Protein AF-A0A351LZQ0-F1 (afdb_monomer_lite)

Secondary structure (DSSP, 8-state):
-EEEEEE-SHHHHHHHHHHTTTSEEEEEE--TTSTTB--S-GGG---SEEEE--HHHHHTTHHHHHHHTT--EES--HHHHTT-

Sequence (84 aa):
MRVCVVGSGGREHALAHVLGRHHDVVVTPGNPGIGGSVPTPPEEIEADLTVIGPEAPLVAGLADRLRSAGRLVFGPGADGARLE

Radius of gyration: 11.81 Å; chains: 1; bounding box: 23×30×27 Å

Foldseek 3Di:
DEEEEEDADPVSQVVQVVCVVPHHYAYPCYDPSHPNHHPDDPLPDDGQEYEYDDLVCQLVQVQVVCVVVVHHYDGHGNVVSVVD

Structure (mmCIF, N/CA/C/O backbone):
data_AF-A0A351LZQ0-F1
#
_entry.id   AF-A0A351LZQ0-F1
#
loop_
_atom_site.group_PDB
_atom_site.id
_atom_site.type_symbol
_atom_site.label_atom_id
_atom_site.label_alt_id
_atom_site.label_comp_id
_atom_site.label_asym_id
_atom_site.label_entity_id
_atom_site.label_seq_id
_atom_site.pdbx_PDB_ins_code
_atom_site.Cartn_x
_atom_site.Cartn_y
_atom_site.Cartn_z
_atom_site.occupancy
_atom_site.B_iso_or_equiv
_atom_site.auth_seq_id
_atom_site.auth_comp_id
_atom_site.auth_asym_id
_atom_site.auth_atom_id
_atom_site.pdbx_PDB_model_num
ATOM 1 N N . MET A 1 1 ? -13.975 7.196 2.646 1.00 95.75 1 MET A N 1
ATOM 2 C CA . MET A 1 1 ? -12.929 6.404 3.314 1.00 95.75 1 MET A CA 1
ATOM 3 C C . MET A 1 1 ? -11.589 6.995 2.949 1.00 95.75 1 MET A C 1
ATOM 5 O O . MET A 1 1 ? -11.469 7.536 1.850 1.00 95.75 1 MET A O 1
ATOM 9 N N . ARG A 1 2 ? -10.624 6.892 3.851 1.00 98.19 2 ARG A N 1
ATOM 10 C CA . ARG A 1 2 ? -9.221 7.193 3.598 1.00 98.19 2 ARG A CA 1
ATOM 11 C C . ARG A 1 2 ? -8.503 5.904 3.216 1.00 98.19 2 ARG A C 1
ATOM 13 O O . ARG A 1 2 ? -8.532 4.942 3.979 1.00 98.19 2 ARG A O 1
ATOM 20 N N . VAL A 1 3 ? -7.895 5.869 2.036 1.00 98.62 3 VAL A N 1
ATOM 21 C CA . VAL A 1 3 ? -7.202 4.694 1.497 1.00 98.62 3 VAL A CA 1
ATOM 22 C C . VAL A 1 3 ? -5.710 4.981 1.395 1.00 98.62 3 VAL A C 1
ATOM 24 O O . VAL A 1 3 ? -5.308 5.984 0.811 1.00 98.62 3 VAL A O 1
ATOM 27 N N . CYS A 1 4 ? -4.891 4.088 1.943 1.00 98.75 4 CYS A N 1
ATOM 28 C CA . CYS A 1 4 ? -3.440 4.118 1.802 1.00 98.75 4 CYS A CA 1
ATOM 29 C C . CYS A 1 4 ? -3.010 3.143 0.702 1.00 98.75 4 CYS A C 1
ATOM 31 O O . CYS A 1 4 ? -3.205 1.937 0.841 1.00 98.75 4 CYS A O 1
ATOM 33 N N . VAL A 1 5 ? -2.431 3.643 -0.388 1.00 98.81 5 VAL A N 1
ATOM 34 C CA . VAL A 1 5 ? -1.829 2.810 -1.439 1.00 98.81 5 VAL A CA 1
ATOM 35 C C . VAL A 1 5 ? -0.325 2.721 -1.189 1.00 98.81 5 VAL A C 1
ATOM 37 O O . VAL A 1 5 ? 0.368 3.736 -1.171 1.00 98.81 5 VAL A O 1
ATOM 40 N N . VAL A 1 6 ? 0.193 1.510 -1.001 1.00 98.75 6 VAL A N 1
ATOM 41 C CA . VAL A 1 6 ? 1.626 1.270 -0.799 1.00 98.75 6 VAL A CA 1
ATOM 42 C C . VAL A 1 6 ? 2.280 0.983 -2.142 1.00 98.75 6 VAL A C 1
ATOM 44 O O . VAL A 1 6 ? 1.821 0.102 -2.863 1.00 98.75 6 VAL A O 1
ATOM 47 N N . GLY A 1 7 ? 3.361 1.695 -2.444 1.00 98.44 7 GLY A N 1
ATOM 48 C CA . GLY A 1 7 ? 4.202 1.567 -3.628 1.00 98.44 7 GLY A CA 1
ATOM 49 C C . GLY A 1 7 ? 4.472 2.908 -4.309 1.00 98.44 7 GLY A C 1
ATOM 50 O O . GLY A 1 7 ? 4.117 3.980 -3.816 1.00 98.44 7 GLY A O 1
ATOM 51 N N . SER A 1 8 ? 5.172 2.844 -5.436 1.00 98.38 8 SER A N 1
ATOM 52 C CA . SER A 1 8 ? 5.655 4.019 -6.172 1.00 98.38 8 SER A CA 1
ATOM 53 C C . SER A 1 8 ? 5.705 3.792 -7.686 1.00 98.38 8 SER A C 1
ATOM 55 O O . SER A 1 8 ? 6.304 4.589 -8.406 1.00 98.38 8 SER A O 1
ATOM 57 N N . GLY A 1 9 ? 5.100 2.713 -8.190 1.00 98.19 9 GLY A N 1
ATOM 58 C CA . GLY A 1 9 ? 5.085 2.366 -9.605 1.00 98.19 9 GLY A CA 1
ATOM 59 C C . GLY A 1 9 ? 3.874 2.919 -10.359 1.00 98.19 9 GLY A C 1
ATOM 60 O O . GLY A 1 9 ? 2.988 3.579 -9.812 1.00 98.19 9 GLY A O 1
ATOM 61 N N . GLY A 1 10 ? 3.809 2.607 -11.656 1.00 98.31 10 GLY A N 1
ATOM 62 C CA . GLY A 1 10 ? 2.666 2.971 -12.503 1.00 98.31 10 GLY A CA 1
ATOM 63 C C . GLY A 1 10 ? 1.360 2.281 -12.090 1.00 98.31 10 GLY A C 1
ATOM 64 O O . GLY A 1 10 ? 0.289 2.873 -12.217 1.00 98.31 10 GLY A O 1
ATOM 65 N N . ARG A 1 11 ? 1.445 1.062 -11.536 1.00 98.06 11 ARG A N 1
ATOM 66 C CA . ARG A 1 11 ? 0.298 0.329 -10.979 1.00 98.06 11 ARG A CA 1
ATOM 67 C C . ARG A 1 11 ? -0.343 1.104 -9.829 1.00 98.06 11 ARG A C 1
ATOM 69 O O . ARG A 1 11 ? -1.553 1.311 -9.836 1.00 98.06 11 ARG A O 1
ATOM 76 N N . GLU A 1 12 ? 0.459 1.611 -8.899 1.00 98.56 12 GLU A N 1
ATOM 77 C CA . GLU A 1 12 ? -0.044 2.386 -7.762 1.00 98.56 12 GLU A CA 1
ATOM 78 C C . GLU A 1 12 ? -0.583 3.750 -8.188 1.00 98.56 12 GLU A C 1
ATOM 80 O O . GLU A 1 12 ? -1.592 4.194 -7.646 1.00 98.56 12 GLU A O 1
ATOM 85 N N . HIS A 1 13 ? 0.003 4.373 -9.217 1.00 98.62 13 HIS A N 1
ATOM 86 C CA . HIS A 1 13 ? -0.579 5.570 -9.825 1.00 98.62 13 HIS A CA 1
ATOM 87 C C . HIS A 1 13 ? -1.989 5.285 -10.370 1.00 98.62 13 HIS A C 1
ATOM 89 O O . HIS A 1 13 ? -2.933 6.016 -10.072 1.00 98.62 13 HIS A O 1
ATOM 95 N N . ALA A 1 14 ? -2.162 4.199 -11.128 1.00 98.56 14 ALA A N 1
ATOM 96 C CA . ALA A 1 14 ? -3.463 3.827 -11.676 1.00 98.56 14 ALA A CA 1
ATOM 97 C C . ALA A 1 14 ? -4.490 3.516 -10.572 1.00 98.56 14 ALA A C 1
ATOM 99 O O . ALA A 1 14 ? -5.628 3.985 -10.642 1.00 98.56 14 ALA A O 1
ATOM 100 N N . LEU A 1 15 ? -4.083 2.784 -9.529 1.00 98.38 15 LEU A N 1
ATOM 101 C CA . LEU A 1 15 ? -4.927 2.504 -8.364 1.00 98.38 15 LEU A CA 1
ATOM 102 C C . LEU A 1 15 ? -5.349 3.795 -7.658 1.00 98.38 15 LEU A C 1
ATOM 104 O O . LEU A 1 15 ? -6.542 4.002 -7.437 1.00 98.38 15 LEU A O 1
ATOM 108 N N . ALA A 1 16 ? -4.401 4.687 -7.361 1.00 98.31 16 ALA A N 1
ATOM 109 C CA . ALA A 1 16 ? -4.681 5.961 -6.707 1.00 98.31 16 ALA A CA 1
ATOM 110 C C . ALA A 1 16 ? -5.617 6.843 -7.545 1.00 98.31 16 ALA A C 1
ATOM 112 O O . ALA A 1 16 ? -6.561 7.422 -7.009 1.00 98.31 16 ALA A O 1
ATOM 113 N N . HIS A 1 17 ? -5.423 6.879 -8.867 1.00 98.19 17 HIS A N 1
ATOM 114 C CA . HIS A 1 17 ? -6.293 7.612 -9.785 1.00 98.19 17 HIS A CA 1
ATOM 115 C C . HIS A 1 17 ? -7.742 7.105 -9.753 1.00 98.19 17 HIS A C 1
ATOM 117 O O . HIS A 1 17 ? -8.675 7.906 -9.760 1.00 98.19 17 HIS A O 1
ATOM 123 N N . VAL A 1 18 ? -7.957 5.785 -9.741 1.00 98.25 18 VAL A N 1
ATOM 124 C CA . VAL A 1 18 ? -9.311 5.209 -9.745 1.00 98.25 18 VAL A CA 1
ATOM 125 C C . VAL A 1 18 ? -9.973 5.328 -8.372 1.00 98.25 18 VAL A C 1
ATOM 127 O O . VAL A 1 18 ? -11.120 5.767 -8.295 1.00 98.25 18 VAL A O 1
ATOM 130 N N . LEU A 1 19 ? -9.263 4.991 -7.292 1.00 97.88 19 LEU A N 1
ATOM 131 C CA . LEU A 1 19 ? -9.775 5.082 -5.918 1.00 97.88 19 LEU A CA 1
ATOM 132 C C . LEU A 1 19 ? -10.092 6.534 -5.527 1.00 97.88 19 LEU A C 1
ATOM 134 O O . LEU A 1 19 ? -11.123 6.797 -4.904 1.00 97.88 19 LEU A O 1
ATOM 138 N N 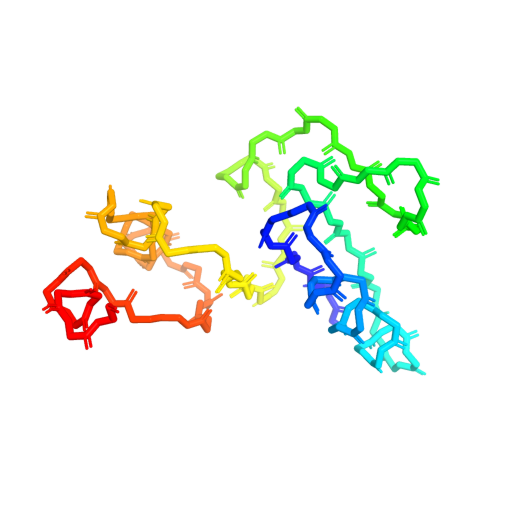. GLY A 1 20 ? -9.265 7.484 -5.973 1.00 98.06 20 GLY A N 1
ATOM 139 C CA . GLY A 1 20 ? -9.417 8.918 -5.711 1.00 98.06 20 GLY A CA 1
ATOM 140 C C . GLY A 1 20 ? -10.673 9.552 -6.314 1.00 98.06 20 GLY A C 1
ATOM 141 O O . GLY A 1 20 ? -11.012 10.681 -5.977 1.00 98.06 20 GLY A O 1
ATOM 142 N N . ARG A 1 21 ? -11.411 8.838 -7.176 1.00 97.94 21 ARG A N 1
ATOM 143 C CA . ARG A 1 21 ? -12.697 9.312 -7.723 1.00 97.94 21 ARG A CA 1
ATOM 144 C C . ARG A 1 21 ? -13.804 9.371 -6.670 1.00 97.94 21 ARG A C 1
ATOM 146 O O . ARG A 1 21 ? -14.763 10.118 -6.841 1.00 97.94 21 ARG A O 1
ATOM 153 N N . HIS A 1 22 ? -13.691 8.571 -5.608 1.00 97.56 22 HIS A N 1
ATOM 154 C CA . HIS A 1 22 ? -14.735 8.424 -4.587 1.00 97.56 22 HIS A CA 1
ATOM 155 C C . HIS A 1 22 ? -14.203 8.444 -3.147 1.00 97.56 22 HIS A C 1
ATOM 157 O O . HIS A 1 22 ? -14.992 8.447 -2.197 1.00 97.56 22 HIS A O 1
ATOM 163 N N . HIS A 1 23 ? -12.883 8.423 -2.958 1.00 98.31 23 HIS A N 1
ATOM 164 C CA . HIS A 1 23 ? -12.231 8.286 -1.657 1.00 98.31 23 HIS A CA 1
ATOM 165 C C . HIS A 1 23 ? -11.064 9.266 -1.512 1.00 98.31 23 HIS A C 1
ATOM 167 O O . HIS A 1 23 ? -10.519 9.741 -2.505 1.00 98.31 23 HIS A O 1
ATOM 173 N N . ASP A 1 24 ? -10.679 9.548 -0.268 1.00 98.31 24 ASP A N 1
ATOM 174 C CA . ASP A 1 24 ? -9.438 10.260 0.038 1.00 98.31 24 ASP A CA 1
ATOM 175 C C . ASP A 1 24 ? -8.279 9.263 -0.063 1.00 98.31 24 ASP A C 1
ATOM 177 O O . ASP A 1 24 ? -8.340 8.194 0.547 1.00 98.31 24 ASP A O 1
ATOM 181 N N . VAL A 1 25 ? -7.258 9.567 -0.864 1.00 98.62 25 VAL A N 1
ATOM 182 C CA . VAL A 1 25 ? -6.165 8.634 -1.158 1.00 98.62 25 VAL A CA 1
ATOM 183 C C . VAL A 1 25 ? -4.829 9.259 -0.798 1.00 98.62 25 VAL A C 1
ATOM 185 O O . VAL A 1 25 ? -4.471 10.330 -1.283 1.00 98.62 25 VAL A O 1
ATOM 188 N N . VAL A 1 26 ? -4.067 8.529 0.008 1.00 98.69 26 VAL A N 1
ATOM 189 C CA . VAL A 1 26 ? -2.655 8.786 0.281 1.00 98.69 26 VAL A CA 1
ATOM 190 C C . VAL A 1 26 ? -1.826 7.658 -0.321 1.00 98.69 26 VAL A C 1
ATOM 192 O O . VAL A 1 26 ? -2.237 6.497 -0.299 1.00 98.69 26 VAL A O 1
ATOM 195 N N . VAL A 1 27 ? -0.663 7.989 -0.876 1.00 98.81 27 VAL A N 1
ATOM 196 C CA . VAL A 1 27 ? 0.252 7.011 -1.475 1.00 98.81 27 VAL A CA 1
ATOM 197 C C . VAL A 1 27 ? 1.583 7.055 -0.738 1.00 98.81 27 VAL A C 1
ATOM 199 O O . VAL A 1 27 ? 2.100 8.136 -0.469 1.00 98.81 27 VAL A O 1
ATOM 202 N N . THR A 1 28 ? 2.145 5.897 -0.399 1.00 98.62 28 THR A N 1
ATOM 203 C CA . THR A 1 28 ? 3.428 5.813 0.309 1.00 98.62 28 THR A CA 1
ATOM 204 C C . THR A 1 28 ? 4.369 4.753 -0.275 1.00 98.62 28 THR A C 1
ATOM 206 O O . THR A 1 28 ? 3.935 3.638 -0.553 1.00 98.62 28 THR A O 1
ATOM 209 N N . PRO A 1 29 ? 5.667 5.049 -0.460 1.00 98.31 29 PRO A N 1
ATOM 210 C CA . PRO A 1 29 ? 6.243 6.394 -0.420 1.00 98.31 29 PRO A CA 1
ATOM 211 C C . PRO A 1 29 ? 5.758 7.259 -1.600 1.00 98.31 29 PRO A C 1
ATOM 213 O O . PRO A 1 29 ? 5.971 8.470 -1.622 1.00 98.31 29 PRO A O 1
ATOM 216 N N . GLY A 1 30 ? 5.105 6.638 -2.591 1.00 98.06 30 GLY A N 1
ATOM 217 C CA . GLY A 1 30 ? 4.675 7.299 -3.811 1.00 98.06 30 GLY A CA 1
ATOM 218 C C . GLY A 1 30 ? 5.849 7.823 -4.639 1.00 98.06 30 GLY A C 1
ATOM 219 O O . GLY A 1 30 ? 6.994 7.390 -4.495 1.00 98.06 30 GLY A O 1
ATOM 220 N N . ASN A 1 31 ? 5.553 8.732 -5.563 1.00 98.00 31 ASN A N 1
ATOM 221 C CA . ASN A 1 31 ? 6.544 9.443 -6.369 1.00 98.00 31 ASN A CA 1
ATOM 222 C C . ASN A 1 31 ? 5.967 10.807 -6.821 1.00 98.00 31 A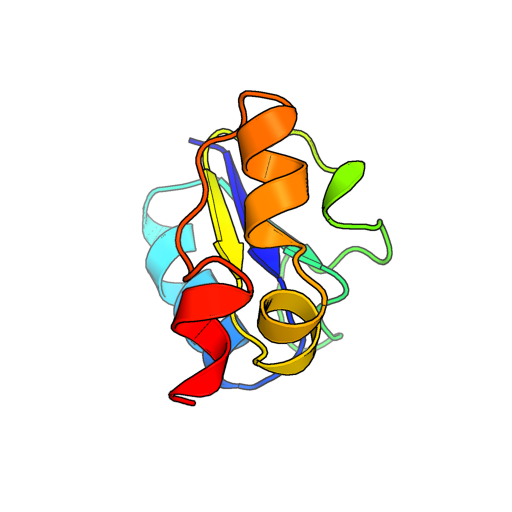SN A C 1
ATOM 224 O O . ASN A 1 31 ? 4.756 11.009 -6.725 1.00 98.00 31 ASN A O 1
ATOM 228 N N . PRO A 1 32 ? 6.779 11.743 -7.353 1.00 97.88 32 PRO A N 1
ATOM 229 C CA . PRO A 1 32 ? 6.298 13.076 -7.748 1.00 97.88 32 PRO A CA 1
ATOM 230 C C . PRO A 1 32 ? 5.189 13.095 -8.812 1.00 97.88 32 PRO A C 1
ATOM 232 O O . PRO A 1 32 ? 4.485 14.091 -8.946 1.00 97.88 32 PRO A O 1
ATOM 235 N N . GLY A 1 33 ? 5.037 12.017 -9.582 1.00 97.31 33 GLY A N 1
ATOM 236 C CA . GLY A 1 33 ? 3.977 11.848 -10.572 1.00 97.31 33 GLY A CA 1
ATOM 237 C C . GLY A 1 33 ? 2.654 11.334 -9.999 1.00 97.31 33 GLY A C 1
ATOM 238 O O . GLY A 1 33 ? 1.679 11.287 -10.741 1.00 97.31 33 GLY A O 1
ATOM 239 N N . ILE A 1 34 ? 2.599 10.955 -8.717 1.00 98.06 34 ILE A N 1
ATOM 240 C CA . ILE A 1 34 ? 1.391 10.462 -8.048 1.00 98.06 34 ILE A CA 1
ATOM 241 C C . ILE A 1 34 ? 0.945 11.492 -7.005 1.00 98.06 34 ILE A C 1
ATOM 243 O O . ILE A 1 34 ? 1.645 11.752 -6.023 1.00 98.06 34 ILE A O 1
ATOM 247 N N . GLY A 1 35 ? -0.239 12.073 -7.201 1.00 95.88 35 GLY A N 1
ATOM 248 C CA . GLY A 1 35 ? -0.844 12.972 -6.216 1.00 95.88 35 GLY A CA 1
ATOM 249 C C . GLY A 1 35 ? -1.082 12.269 -4.874 1.00 95.88 35 GLY A C 1
ATOM 250 O O . GLY A 1 35 ? -1.428 11.092 -4.842 1.00 95.88 35 GLY A O 1
ATOM 251 N N . GLY A 1 36 ? -0.885 12.988 -3.765 1.00 95.50 36 GLY A N 1
ATOM 252 C CA . GLY A 1 36 ? -1.051 12.426 -2.417 1.00 95.50 36 GLY A CA 1
ATOM 253 C C . GLY A 1 36 ? 0.123 11.566 -1.930 1.00 95.50 36 GLY A C 1
ATOM 254 O O . GLY A 1 36 ? -0.017 10.880 -0.920 1.00 95.50 36 GLY A O 1
ATOM 255 N N . SER A 1 37 ? 1.267 11.594 -2.625 1.00 98.44 37 SER A N 1
ATOM 256 C CA . SER A 1 37 ? 2.487 10.903 -2.190 1.00 98.44 37 SER A CA 1
ATOM 257 C C . SER A 1 37 ? 3.062 11.507 -0.906 1.00 98.44 37 SER A C 1
ATOM 259 O O . SER A 1 37 ? 3.244 12.723 -0.819 1.00 98.44 37 SER A O 1
ATOM 261 N N . VAL A 1 38 ? 3.395 10.660 0.068 1.00 98.44 38 VAL A N 1
ATOM 262 C CA . VAL A 1 38 ? 4.045 11.045 1.330 1.00 98.44 38 VAL A CA 1
ATOM 263 C C . VAL A 1 38 ? 5.210 10.103 1.648 1.00 98.44 38 VAL A C 1
ATOM 265 O O . VAL A 1 38 ? 5.096 8.902 1.418 1.00 98.44 38 VAL A O 1
ATOM 268 N N . PRO A 1 39 ? 6.314 10.592 2.242 1.00 97.50 39 PRO A N 1
ATOM 269 C CA . PRO A 1 39 ? 7.461 9.758 2.614 1.00 97.50 39 PRO A CA 1
ATOM 270 C C . PRO A 1 39 ? 7.258 8.994 3.940 1.00 97.50 39 PRO A C 1
ATOM 272 O O . PRO A 1 39 ? 8.227 8.564 4.560 1.00 97.50 39 PRO A O 1
ATOM 275 N N . THR A 1 40 ? 6.015 8.865 4.411 1.00 97.81 40 THR A N 1
ATOM 276 C CA . THR A 1 40 ? 5.665 8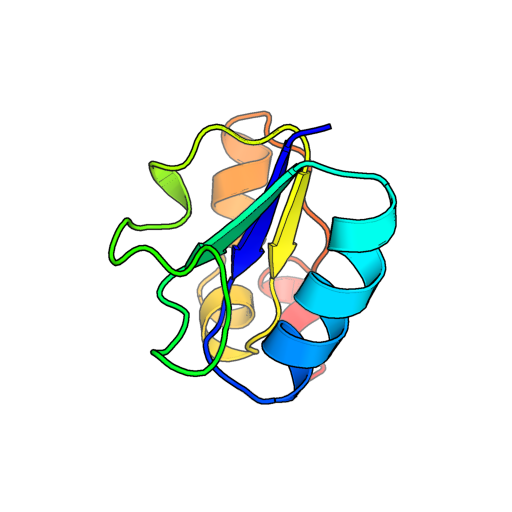.270 5.710 1.00 97.81 40 THR A CA 1
ATOM 277 C C . THR A 1 40 ? 5.489 6.758 5.583 1.00 97.81 40 THR A C 1
ATOM 279 O O . THR A 1 40 ? 4.730 6.342 4.709 1.00 97.81 40 THR A O 1
ATOM 282 N N . PRO A 1 41 ? 6.101 5.920 6.438 1.00 97.31 41 PRO A N 1
ATOM 283 C CA . PRO A 1 41 ? 5.901 4.471 6.407 1.00 97.31 41 PRO A CA 1
ATOM 284 C C . PRO A 1 41 ? 4.415 4.065 6.453 1.00 97.31 41 PRO A C 1
ATOM 286 O O . PRO A 1 41 ? 3.624 4.710 7.147 1.00 97.31 41 PRO A O 1
ATOM 289 N N . PRO A 1 42 ? 4.002 2.994 5.749 1.00 97.19 42 PRO A N 1
ATOM 290 C CA . PRO A 1 42 ? 2.597 2.585 5.690 1.00 97.19 42 PRO A CA 1
ATOM 291 C C . PRO A 1 42 ? 1.999 2.236 7.059 1.00 97.19 42 PRO A C 1
ATOM 293 O O . PRO A 1 42 ? 0.799 2.413 7.261 1.00 97.19 42 PRO A O 1
ATOM 296 N N . GLU A 1 43 ? 2.815 1.779 8.009 1.00 97.31 43 GLU A N 1
ATOM 297 C CA . GLU A 1 43 ? 2.407 1.486 9.385 1.00 97.31 43 GLU A CA 1
ATOM 298 C C . GLU A 1 43 ? 2.004 2.731 10.191 1.00 97.31 43 GLU A C 1
ATOM 300 O O . GLU A 1 43 ? 1.216 2.618 11.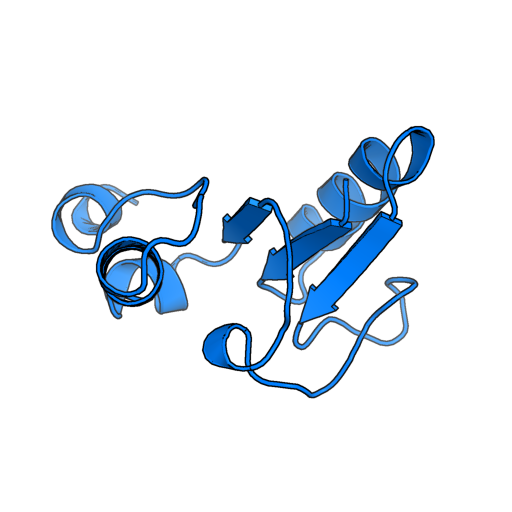131 1.00 97.31 43 GLU A O 1
ATOM 305 N N . GLU A 1 44 ? 2.508 3.908 9.820 1.00 97.75 44 GLU A N 1
ATOM 306 C CA . GLU A 1 44 ? 2.255 5.184 10.504 1.00 97.75 44 GLU A CA 1
ATOM 307 C C . GLU A 1 44 ? 1.087 5.966 9.885 1.00 97.75 44 GLU A C 1
ATOM 309 O O . GLU A 1 44 ? 0.616 6.949 10.452 1.00 97.75 44 GLU A O 1
ATOM 314 N N . ILE A 1 45 ? 0.579 5.531 8.731 1.00 97.81 45 ILE A N 1
ATOM 315 C CA . ILE A 1 45 ? -0.533 6.195 8.049 1.00 97.81 45 ILE A CA 1
ATOM 316 C C . ILE A 1 45 ? -1.858 5.705 8.622 1.00 97.81 45 ILE A C 1
ATOM 318 O O . ILE A 1 45 ? -2.193 4.528 8.508 1.00 97.81 45 ILE A O 1
ATOM 322 N N . GLU A 1 46 ? -2.662 6.602 9.185 1.00 96.69 46 GLU A N 1
ATOM 323 C CA . GLU A 1 46 ? -4.058 6.302 9.517 1.00 96.69 46 GLU A CA 1
ATOM 324 C C . GLU A 1 46 ? -4.904 6.231 8.236 1.00 96.69 46 GLU A C 1
ATOM 326 O O . GLU A 1 46 ? -4.969 7.189 7.457 1.00 96.69 46 GLU A O 1
ATOM 331 N N . ALA A 1 47 ? -5.520 5.071 7.999 1.00 97.94 47 ALA A N 1
ATOM 332 C CA . ALA A 1 47 ? -6.373 4.796 6.848 1.00 97.94 47 ALA A CA 1
ATOM 333 C C . ALA A 1 47 ? -7.406 3.715 7.196 1.00 97.94 47 ALA A C 1
ATOM 335 O O . ALA A 1 47 ? -7.122 2.805 7.975 1.00 97.94 47 ALA A O 1
ATOM 336 N N . ASP A 1 48 ? -8.577 3.799 6.566 1.00 98.50 48 ASP A N 1
ATOM 337 C CA . ASP A 1 48 ? -9.651 2.810 6.696 1.00 98.50 48 ASP A CA 1
ATOM 338 C C . ASP A 1 48 ? -9.326 1.520 5.926 1.00 98.50 48 ASP A C 1
ATOM 340 O O . ASP A 1 48 ? -9.798 0.443 6.280 1.00 98.50 48 ASP A O 1
ATOM 344 N N . LEU A 1 49 ? -8.531 1.631 4.855 1.00 98.62 49 LEU A N 1
ATOM 345 C CA . LEU A 1 49 ? -8.079 0.526 4.010 1.00 98.62 49 LEU A CA 1
ATOM 346 C C . LEU A 1 49 ? -6.643 0.776 3.543 1.00 98.62 49 LEU A C 1
ATOM 348 O O . LEU A 1 49 ? -6.341 1.847 3.016 1.00 98.62 49 LEU A O 1
ATOM 352 N N . THR A 1 50 ? -5.791 -0.242 3.637 1.00 98.75 50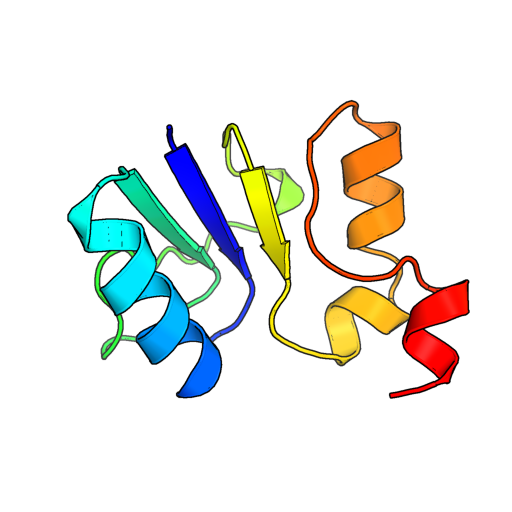 THR A N 1
ATOM 353 C CA . THR A 1 50 ? -4.469 -0.249 2.997 1.00 98.75 50 THR A CA 1
ATOM 354 C C . THR A 1 50 ? -4.461 -1.199 1.801 1.00 98.75 50 THR A C 1
ATOM 356 O O . THR A 1 50 ? -4.819 -2.366 1.935 1.00 98.75 50 THR A O 1
ATOM 359 N N . VAL A 1 51 ? -4.029 -0.720 0.636 1.00 98.62 51 VAL A N 1
ATOM 360 C CA . VAL A 1 51 ? -3.842 -1.498 -0.598 1.00 98.62 51 VAL A CA 1
ATOM 361 C C . VAL A 1 51 ? -2.347 -1.614 -0.860 1.00 98.62 51 VAL A C 1
ATOM 363 O O . VAL A 1 51 ? -1.686 -0.603 -1.088 1.00 98.62 51 VAL A O 1
ATOM 366 N N . ILE A 1 52 ? -1.797 -2.827 -0.819 1.00 98.50 52 ILE A N 1
ATOM 367 C CA . ILE A 1 52 ? -0.359 -3.039 -1.011 1.00 98.50 52 ILE A CA 1
ATOM 368 C C . ILE A 1 52 ? -0.102 -3.438 -2.461 1.00 98.50 52 ILE A C 1
ATOM 370 O O . ILE A 1 52 ? -0.525 -4.504 -2.895 1.00 98.50 52 ILE A O 1
ATOM 374 N N . GLY A 1 53 ? 0.563 -2.553 -3.204 1.00 97.06 53 GLY A N 1
ATOM 375 C CA . GLY A 1 53 ? 0.907 -2.754 -4.605 1.00 97.06 53 GLY A CA 1
ATOM 376 C C . GLY A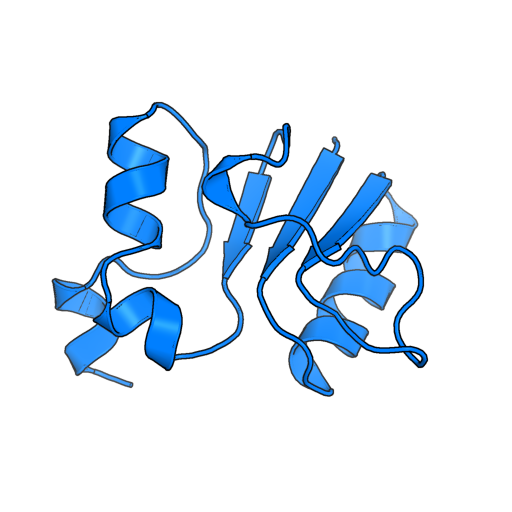 1 53 ? 2.153 -3.616 -4.840 1.00 97.06 53 GLY A C 1
ATOM 377 O O . GLY A 1 53 ? 2.059 -4.580 -5.589 1.00 97.06 53 GLY A O 1
ATOM 378 N N . PRO A 1 54 ? 3.333 -3.283 -4.285 1.00 96.12 54 PRO A N 1
ATOM 379 C CA . PRO A 1 54 ? 4.583 -3.981 -4.578 1.00 96.12 54 PRO A CA 1
ATOM 380 C C . PRO A 1 54 ? 4.702 -5.323 -3.849 1.00 96.12 54 PRO A C 1
ATOM 382 O O . PRO A 1 54 ? 4.273 -5.483 -2.706 1.00 96.12 54 PRO A O 1
ATOM 385 N N . GLU A 1 55 ? 5.395 -6.246 -4.503 1.00 94.94 55 GLU A N 1
ATOM 386 C CA . GLU A 1 55 ? 5.580 -7.640 -4.103 1.00 94.94 55 GLU A CA 1
ATOM 387 C C . GLU A 1 55 ? 6.521 -7.737 -2.885 1.00 94.94 55 GLU A C 1
ATOM 389 O O . GLU A 1 55 ? 6.276 -8.478 -1.933 1.00 94.94 55 GLU A O 1
ATOM 394 N N . ALA A 1 56 ? 7.578 -6.915 -2.850 1.00 95.19 56 ALA A N 1
ATOM 395 C CA . ALA A 1 56 ? 8.579 -6.964 -1.782 1.00 95.19 56 ALA A CA 1
ATOM 396 C C . ALA A 1 56 ? 7.997 -6.701 -0.369 1.00 95.19 56 ALA A C 1
ATOM 398 O O . ALA A 1 56 ? 8.287 -7.485 0.539 1.00 95.19 56 ALA A O 1
ATOM 399 N N . PRO A 1 57 ? 7.145 -5.678 -0.133 1.00 95.94 57 PRO A N 1
ATOM 400 C CA . PRO A 1 57 ? 6.465 -5.520 1.155 1.00 95.94 57 PRO A CA 1
ATOM 401 C C . PRO A 1 57 ? 5.510 -6.661 1.523 1.00 95.94 57 PRO A C 1
ATOM 403 O O . PRO A 1 57 ? 5.376 -6.966 2.709 1.00 95.94 57 PRO A O 1
ATOM 406 N N . LEU A 1 58 ? 4.863 -7.298 0.541 1.00 96.75 58 LEU A N 1
ATOM 407 C CA . LEU A 1 58 ? 3.985 -8.449 0.775 1.00 96.75 58 LEU A CA 1
ATOM 408 C C . LEU A 1 58 ? 4.788 -9.651 1.283 1.00 96.75 58 LEU A C 1
ATOM 410 O O . LEU A 1 58 ? 4.472 -10.194 2.341 1.00 96.75 58 LEU A O 1
ATOM 414 N N . VAL A 1 59 ? 5.881 -9.996 0.597 1.00 95.94 59 VAL A N 1
ATOM 415 C CA . VAL A 1 59 ? 6.809 -11.065 1.011 1.00 95.94 59 VAL A CA 1
ATOM 416 C C . VAL A 1 59 ? 7.431 -10.768 2.379 1.00 95.94 59 VAL A C 1
ATOM 418 O O . VAL A 1 59 ? 7.607 -11.673 3.192 1.00 95.94 59 VAL A O 1
ATOM 421 N N . ALA A 1 60 ? 7.702 -9.496 2.683 1.00 96.19 60 ALA A N 1
ATOM 422 C CA . ALA A 1 60 ? 8.197 -9.056 3.989 1.00 96.19 60 ALA A CA 1
ATOM 423 C C . ALA A 1 60 ? 7.128 -9.047 5.108 1.00 96.19 60 ALA A C 1
ATOM 425 O O . ALA A 1 60 ? 7.413 -8.607 6.227 1.00 96.19 60 ALA A O 1
ATOM 426 N N . GLY A 1 61 ? 5.899 -9.492 4.824 1.00 97.50 61 GLY A N 1
ATOM 427 C CA . GLY A 1 61 ? 4.826 -9.644 5.807 1.00 97.50 61 GLY A CA 1
ATOM 428 C C . GLY A 1 61 ? 4.153 -8.341 6.229 1.00 97.50 61 GLY A C 1
ATOM 429 O O . GLY A 1 61 ? 3.533 -8.296 7.292 1.00 97.50 61 GLY A O 1
ATOM 430 N N . LEU A 1 62 ? 4.241 -7.269 5.429 1.00 97.94 62 LEU A N 1
ATOM 431 C CA . LEU A 1 62 ? 3.582 -5.996 5.748 1.00 97.94 62 LEU A CA 1
ATOM 432 C C . LEU A 1 62 ? 2.074 -6.183 5.962 1.00 97.94 62 LEU A C 1
ATOM 434 O O . LEU A 1 62 ? 1.513 -5.646 6.917 1.00 97.94 62 LEU A O 1
ATOM 438 N N . ALA A 1 63 ? 1.423 -6.972 5.104 1.00 98.19 63 ALA A N 1
ATOM 439 C CA . ALA A 1 63 ? -0.011 -7.216 5.206 1.00 98.19 63 ALA A CA 1
ATOM 440 C C . ALA A 1 63 ? -0.392 -7.889 6.534 1.00 98.19 63 ALA A C 1
ATOM 442 O O . ALA A 1 63 ? -1.383 -7.507 7.157 1.00 98.19 63 ALA A O 1
ATOM 443 N N . ASP A 1 64 ? 0.414 -8.848 6.993 1.00 98.38 64 ASP A N 1
ATOM 444 C CA . ASP A 1 64 ? 0.182 -9.567 8.247 1.00 98.38 64 ASP A CA 1
ATOM 445 C C . ASP A 1 64 ? 0.395 -8.658 9.457 1.00 98.38 64 ASP A C 1
ATOM 447 O O . ASP A 1 64 ? -0.444 -8.632 10.360 1.00 98.38 64 ASP A O 1
ATOM 451 N N . ARG A 1 65 ? 1.457 -7.837 9.445 1.00 98.19 65 ARG A N 1
ATOM 452 C CA . ARG A 1 65 ? 1.700 -6.840 10.500 1.00 98.19 65 ARG A CA 1
ATOM 453 C C . ARG A 1 65 ? 0.528 -5.872 10.626 1.00 98.19 65 ARG A C 1
ATOM 455 O O . ARG A 1 65 ? 0.006 -5.690 11.722 1.00 98.19 65 ARG A O 1
ATOM 462 N N . LEU A 1 66 ? 0.065 -5.299 9.517 1.00 98.31 66 LEU A N 1
ATOM 463 C CA . LEU A 1 66 ? -1.059 -4.362 9.527 1.00 98.31 66 LEU A CA 1
ATOM 464 C C . LEU A 1 66 ? -2.361 -5.029 10.006 1.00 98.31 66 LEU A C 1
ATOM 466 O O . LEU A 1 66 ? -3.066 -4.450 10.833 1.00 98.31 66 LEU A O 1
ATOM 470 N N . ARG A 1 67 ? -2.655 -6.262 9.569 1.00 98.25 67 ARG A N 1
ATOM 471 C CA . ARG A 1 67 ? -3.819 -7.025 10.058 1.00 98.25 67 ARG A CA 1
ATOM 472 C C . ARG A 1 67 ? -3.739 -7.331 11.549 1.00 98.25 67 ARG A C 1
ATOM 474 O O . ARG A 1 67 ? -4.744 -7.194 12.239 1.00 98.25 67 ARG A O 1
ATOM 481 N N . SER A 1 68 ? -2.561 -7.694 12.064 1.00 98.00 68 SER A N 1
ATOM 482 C CA . SER A 1 68 ? -2.359 -7.918 13.506 1.00 98.00 68 SER A CA 1
ATOM 483 C C . SER A 1 68 ? -2.597 -6.658 14.345 1.00 98.00 68 SER A C 1
ATOM 485 O O . SER A 1 68 ? -3.000 -6.757 15.500 1.00 98.00 68 SER A O 1
ATOM 487 N N . ALA A 1 69 ? -2.439 -5.477 13.739 1.00 97.50 69 ALA A N 1
ATOM 488 C CA . ALA A 1 69 ? -2.769 -4.182 14.329 1.00 97.50 69 ALA A CA 1
ATOM 489 C C . ALA A 1 69 ? -4.246 -3.771 14.131 1.00 97.50 69 ALA A C 1
ATOM 491 O O . ALA A 1 69 ? -4.598 -2.619 14.373 1.00 97.50 69 ALA A O 1
ATOM 492 N N . GLY A 1 70 ? -5.113 -4.677 13.664 1.00 97.75 70 GLY A N 1
ATOM 493 C CA . GLY A 1 70 ? -6.545 -4.424 13.467 1.00 97.75 70 GLY A CA 1
ATOM 494 C C . GLY A 1 70 ? -6.890 -3.614 12.214 1.00 97.75 70 GLY A C 1
ATOM 495 O O . GLY A 1 70 ? -8.019 -3.144 12.089 1.00 97.75 70 GLY A O 1
ATOM 496 N N . ARG A 1 71 ? -5.947 -3.437 11.280 1.00 98.25 71 ARG A N 1
ATOM 497 C CA . ARG A 1 71 ? -6.161 -2.655 10.053 1.00 98.25 71 ARG A CA 1
ATOM 498 C C . ARG A 1 71 ? -6.742 -3.522 8.937 1.00 98.25 71 ARG A C 1
ATOM 500 O O . ARG A 1 71 ? -6.366 -4.685 8.775 1.00 98.25 71 ARG A O 1
ATOM 507 N N . LEU A 1 72 ? -7.616 -2.935 8.120 1.00 98.56 72 LEU A N 1
ATOM 508 C CA . LEU A 1 72 ? -8.132 -3.580 6.915 1.00 98.56 72 LEU A CA 1
ATOM 509 C C . LEU A 1 72 ? -7.097 -3.480 5.785 1.00 98.56 72 LEU A C 1
ATOM 511 O O . LEU A 1 72 ? -6.634 -2.390 5.448 1.00 98.56 72 LEU A O 1
ATOM 515 N N . VAL A 1 73 ? -6.739 -4.621 5.191 1.00 98.50 73 VAL A N 1
ATOM 516 C CA . VAL A 1 73 ? -5.665 -4.704 4.189 1.00 98.50 73 VAL A CA 1
ATOM 517 C C . VAL A 1 73 ? -6.093 -5.520 2.975 1.00 98.50 73 VAL A C 1
ATOM 519 O O . VAL A 1 73 ? -6.486 -6.684 3.110 1.00 98.50 73 VAL A O 1
ATOM 522 N N . PHE A 1 74 ? -5.922 -4.933 1.792 1.00 98.12 74 PHE A N 1
ATOM 523 C CA . PHE A 1 74 ? -5.979 -5.601 0.499 1.00 98.12 74 PHE A CA 1
ATOM 524 C C . PHE A 1 74 ? -4.560 -5.940 0.015 1.00 98.12 74 PHE A C 1
ATOM 526 O O . PHE A 1 74 ? -3.739 -5.050 -0.211 1.00 98.12 74 PHE A O 1
ATOM 533 N N . GLY A 1 75 ? -4.286 -7.236 -0.124 1.00 96.44 75 GLY A N 1
ATOM 534 C CA . GLY A 1 75 ? -2.976 -7.802 -0.462 1.00 96.44 75 GLY A CA 1
ATOM 535 C C . GLY A 1 75 ? -2.730 -9.101 0.318 1.00 96.44 75 GLY A C 1
ATOM 536 O O . GLY A 1 75 ? -3.207 -9.215 1.451 1.00 96.44 75 GLY A O 1
ATOM 537 N N . PRO A 1 76 ? -2.063 -10.117 -0.246 1.00 97.56 76 PRO A N 1
ATOM 538 C CA . PRO A 1 76 ? -1.832 -11.382 0.452 1.00 97.56 76 PRO A CA 1
ATOM 539 C C . PRO A 1 76 ? -0.956 -11.207 1.706 1.00 97.56 76 PRO A C 1
ATOM 541 O O . PRO A 1 76 ? -0.209 -10.243 1.833 1.00 97.56 76 PRO A O 1
ATOM 544 N N . GLY A 1 77 ? -1.062 -12.134 2.662 1.00 96.94 77 GLY A N 1
ATOM 545 C CA . GLY A 1 77 ? -0.031 -12.293 3.700 1.00 96.94 77 GLY A CA 1
ATOM 546 C C . GLY A 1 77 ? 1.265 -12.864 3.114 1.00 96.94 77 GLY A C 1
ATOM 547 O O . GLY A 1 77 ? 1.258 -13.331 1.973 1.00 96.94 77 GLY A O 1
ATOM 548 N N . ALA A 1 78 ? 2.350 -12.898 3.889 1.00 96.62 78 ALA A N 1
ATOM 549 C CA . ALA A 1 78 ? 3.658 -13.392 3.441 1.00 96.62 78 ALA A CA 1
ATOM 550 C C . ALA A 1 78 ? 3.579 -14.808 2.849 1.00 96.62 78 ALA A C 1
ATOM 552 O O . ALA A 1 78 ? 4.206 -15.100 1.833 1.00 96.62 78 ALA A O 1
ATOM 553 N N . ASP A 1 79 ? 2.752 -15.677 3.441 1.00 95.31 79 ASP A N 1
ATOM 554 C CA . ASP A 1 79 ? 2.532 -17.037 2.945 1.00 95.31 79 ASP A CA 1
ATOM 555 C C . ASP A 1 79 ? 1.900 -17.072 1.547 1.00 95.31 79 ASP A C 1
ATOM 557 O O . ASP A 1 79 ? 2.293 -17.899 0.722 1.00 95.31 79 ASP A O 1
ATOM 561 N N . GLY A 1 80 ? 0.933 -16.185 1.286 1.00 92.12 80 GLY A N 1
ATOM 562 C CA . GLY A 1 80 ? 0.266 -16.060 -0.012 1.00 92.12 80 GLY A CA 1
ATOM 563 C C . GLY A 1 80 ? 1.118 -15.324 -1.047 1.00 92.12 80 GLY A C 1
ATOM 564 O O . GLY A 1 80 ? 1.042 -15.641 -2.228 1.00 92.12 80 GLY A O 1
ATOM 565 N N . ALA A 1 81 ? 1.974 -14.403 -0.599 1.00 94.38 81 ALA A N 1
ATOM 566 C CA . ALA A 1 81 ? 2.893 -13.645 -1.444 1.00 94.38 81 ALA A CA 1
ATOM 567 C C . ALA A 1 81 ? 4.002 -14.511 -2.067 1.00 94.38 81 ALA A C 1
ATOM 569 O O . ALA A 1 81 ? 4.636 -14.090 -3.022 1.00 94.38 81 ALA A O 1
ATOM 570 N N . ARG A 1 82 ? 4.225 -15.742 -1.580 1.00 88.81 82 ARG A N 1
ATOM 571 C CA . ARG A 1 82 ? 5.167 -16.699 -2.197 1.00 88.81 82 ARG A CA 1
ATOM 572 C C . ARG A 1 82 ? 4.760 -17.173 -3.599 1.00 88.81 82 ARG A C 1
ATOM 574 O O . ARG A 1 82 ? 5.540 -17.877 -4.233 1.00 88.81 82 ARG A O 1
ATOM 581 N N . LEU A 1 83 ? 3.529 -16.890 -4.026 1.00 86.06 83 LEU A N 1
ATOM 582 C CA . LEU A 1 83 ? 2.999 -17.286 -5.332 1.00 86.06 83 LEU A CA 1
ATOM 583 C C . LEU A 1 83 ? 3.174 -16.205 -6.413 1.00 86.06 83 LEU A C 1
ATOM 585 O O . LEU A 1 83 ? 2.867 -16.489 -7.570 1.00 86.06 83 LEU A O 1
ATOM 589 N N . GLU A 1 84 ? 3.612 -14.998 -6.039 1.00 68.75 84 GLU A N 1
ATOM 590 C CA . GLU A 1 84 ? 3.924 -13.888 -6.956 1.00 68.75 84 GLU A CA 1
ATOM 591 C C . GLU A 1 84 ? 5.389 -13.923 -7.407 1.00 68.75 84 GLU A C 1
ATOM 593 O O . GLU A 1 84 ? 5.628 -13.638 -8.603 1.00 68.75 84 GLU A O 1
#

pLDDT: mean 97.06, std 3.67, range [68.75, 98.81]